Protein AF-A0A963Q7L9-F1 (afdb_monomer_lite)

Secondary structure (DSSP, 8-state):
-EEEETTEEEE--HHHHHHHHHHHHHHHHHHHHHHHTTSSSPPPP-----SGGGHHHHHHHHHHHT--HHHHH-S--

pLDDT: mean 92.46, std 5.3, range [62.59, 97.62]

Foldseek 3Di:
DWDQDPVGIDDDDPVVVVVVVVVVVLVVLVVQCVVCVVDPHHRDDRDDDDDPVCCVVCVVVCVVVVHDPCRVPNDDD

Structure (mmCIF, N/CA/C/O backbone):
data_AF-A0A963Q7L9-F1
#
_entry.id   AF-A0A963Q7L9-F1
#
loop_
_atom_site.group_PDB
_atom_site.id
_atom_site.type_symbol
_atom_site.label_atom_id
_atom_site.label_alt_id
_atom_site.label_comp_id
_atom_site.label_asym_id
_atom_site.label_entity_id
_atom_site.label_seq_id
_atom_site.pdbx_PDB_ins_code
_atom_site.Cartn_x
_atom_site.Cartn_y
_atom_site.Cartn_z
_atom_site.occupancy
_atom_site.B_iso_or_equiv
_atom_site.auth_seq_id
_atom_site.auth_comp_id
_atom_site.auth_asym_id
_atom_site.auth_atom_id
_atom_site.pdbx_PDB_model_num
ATOM 1 N N . VAL A 1 1 ? 7.388 -0.987 -19.689 1.00 87.81 1 VAL A N 1
ATOM 2 C CA . VAL A 1 1 ? 5.936 -0.813 -19.922 1.00 87.81 1 VAL A CA 1
ATOM 3 C C . VAL A 1 1 ? 5.772 0.444 -20.732 1.00 87.81 1 VAL A C 1
ATOM 5 O O . VAL A 1 1 ? 6.318 1.467 -20.338 1.00 87.81 1 VAL A O 1
ATOM 8 N N . THR A 1 2 ? 5.083 0.356 -21.861 1.00 91.88 2 THR A N 1
ATOM 9 C CA . THR A 1 2 ? 4.826 1.518 -22.711 1.00 91.88 2 THR A CA 1
ATOM 10 C C . THR A 1 2 ? 3.399 1.988 -22.473 1.00 91.88 2 THR A C 1
ATOM 12 O O . THR A 1 2 ? 2.467 1.191 -22.542 1.00 91.88 2 THR A O 1
ATOM 15 N N . ILE A 1 3 ? 3.241 3.268 -22.153 1.00 88.12 3 ILE A N 1
ATOM 16 C CA . ILE A 1 3 ? 1.956 3.918 -21.902 1.00 88.12 3 ILE A CA 1
ATOM 17 C C . ILE A 1 3 ? 1.748 4.969 -22.983 1.00 88.12 3 ILE A C 1
ATOM 19 O O . ILE A 1 3 ? 2.616 5.808 -23.221 1.00 88.12 3 ILE A O 1
ATOM 23 N N . VAL A 1 4 ? 0.581 4.951 -23.618 1.00 91.00 4 VAL A N 1
ATOM 24 C CA . VAL A 1 4 ? 0.204 5.984 -24.583 1.00 91.00 4 VAL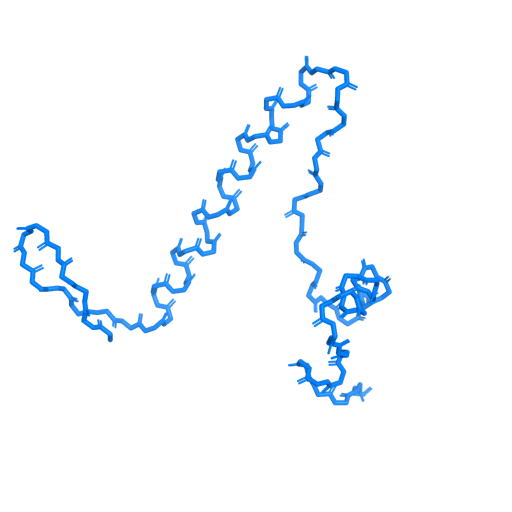 A CA 1
ATOM 25 C C . VAL A 1 4 ? -0.218 7.243 -23.823 1.00 91.00 4 VAL A C 1
ATOM 27 O O . VAL A 1 4 ? -1.143 7.211 -23.011 1.00 91.00 4 VAL A O 1
ATOM 30 N N . ARG A 1 5 ? 0.473 8.361 -24.064 1.00 87.75 5 ARG A N 1
ATOM 31 C CA . ARG A 1 5 ? 0.128 9.690 -23.539 1.00 87.75 5 ARG A CA 1
ATOM 32 C C . ARG A 1 5 ? -0.215 10.630 -24.692 1.00 87.75 5 ARG A C 1
ATOM 34 O O . ARG A 1 5 ? 0.120 10.367 -25.842 1.00 87.75 5 ARG A O 1
ATOM 41 N N . ARG A 1 6 ? -0.839 11.772 -24.378 1.00 90.12 6 ARG A N 1
ATOM 42 C CA . ARG A 1 6 ? -1.176 12.809 -25.375 1.00 90.12 6 ARG A CA 1
ATOM 43 C C . ARG A 1 6 ? 0.053 13.329 -26.134 1.00 90.12 6 ARG A C 1
ATOM 45 O O . ARG A 1 6 ? -0.0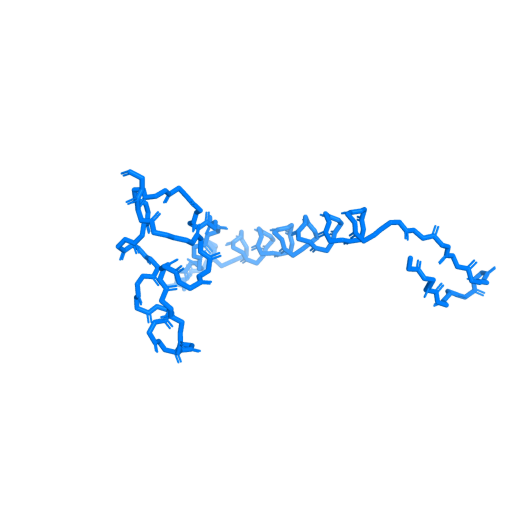61 13.642 -27.309 1.00 90.12 6 ARG A O 1
ATOM 52 N N . ALA A 1 7 ? 1.209 13.401 -25.473 1.00 91.69 7 ALA A N 1
ATOM 53 C CA . ALA A 1 7 ? 2.477 13.822 -26.077 1.00 91.69 7 ALA A CA 1
ATOM 54 C C . ALA A 1 7 ? 3.187 12.707 -26.878 1.00 91.69 7 ALA A C 1
ATOM 56 O O . ALA A 1 7 ? 4.249 12.947 -27.442 1.00 91.69 7 ALA A O 1
ATOM 57 N N . GLY A 1 8 ? 2.617 11.498 -26.921 1.00 91.75 8 GLY A N 1
ATOM 58 C CA . GLY A 1 8 ? 3.201 10.320 -27.557 1.00 91.75 8 GLY A CA 1
ATOM 59 C C . GLY A 1 8 ? 3.428 9.157 -26.580 1.00 91.75 8 GLY A C 1
ATOM 60 O O . GLY A 1 8 ? 3.116 9.261 -25.389 1.00 91.75 8 GLY A O 1
ATOM 61 N N . PRO A 1 9 ? 3.931 8.013 -27.072 1.00 92.19 9 PRO A N 1
ATOM 62 C CA . PRO A 1 9 ? 4.241 6.858 -26.237 1.00 92.19 9 PRO A CA 1
ATOM 63 C C . PRO A 1 9 ? 5.386 7.155 -25.262 1.00 92.19 9 PRO A C 1
ATOM 65 O O . PRO A 1 9 ? 6.444 7.634 -25.662 1.00 92.19 9 PRO A O 1
ATOM 68 N N . GLN A 1 10 ? 5.196 6.815 -23.989 1.00 92.81 10 GLN A N 1
ATOM 69 C CA . GLN A 1 10 ? 6.219 6.903 -22.949 1.00 92.81 10 GLN A CA 1
ATOM 70 C C . GLN A 1 10 ? 6.560 5.502 -22.448 1.00 92.81 10 GLN A C 1
ATOM 72 O O . GLN A 1 10 ? 5.665 4.713 -22.143 1.00 92.81 10 GLN A O 1
ATOM 77 N N . THR A 1 11 ? 7.851 5.198 -22.336 1.00 94.62 11 THR A N 1
ATOM 78 C CA . THR A 1 11 ? 8.328 3.918 -21.802 1.00 94.62 11 THR A CA 1
ATOM 79 C C . THR A 1 11 ? 8.898 4.114 -20.403 1.00 94.62 11 THR A C 1
ATOM 81 O O . THR A 1 11 ? 9.826 4.892 -20.216 1.00 94.62 11 THR A O 1
ATOM 84 N N . ASP A 1 12 ? 8.363 3.368 -19.437 1.00 94.50 12 ASP A N 1
ATOM 85 C CA . ASP A 1 12 ? 8.807 3.358 -18.040 1.00 94.50 12 ASP A CA 1
ATOM 86 C C . ASP A 1 12 ? 9.002 1.930 -17.517 1.00 94.50 12 ASP A C 1
ATOM 88 O O . ASP A 1 12 ? 8.513 0.941 -18.084 1.00 94.50 12 ASP A O 1
ATOM 92 N N . THR A 1 13 ? 9.701 1.805 -16.389 1.00 96.31 13 THR A N 1
ATOM 93 C CA . THR A 1 13 ? 9.792 0.534 -15.665 1.00 96.31 13 THR A CA 1
ATOM 94 C C . THR A 1 13 ? 8.512 0.280 -14.867 1.00 96.31 13 THR A C 1
ATOM 96 O O . THR A 1 13 ? 7.854 1.210 -14.400 1.00 96.31 13 THR A O 1
ATOM 99 N N . ARG A 1 14 ? 8.163 -0.998 -14.663 1.00 96.00 14 ARG A N 1
ATOM 100 C CA . ARG A 1 14 ? 7.034 -1.381 -13.788 1.00 96.00 14 ARG A CA 1
ATOM 101 C C . ARG A 1 14 ? 7.203 -0.793 -12.389 1.00 96.00 14 ARG A C 1
ATOM 103 O O . ARG A 1 14 ? 6.242 -0.292 -11.826 1.00 96.00 14 ARG A O 1
ATOM 110 N N . LEU A 1 15 ? 8.437 -0.799 -11.884 1.00 97.00 15 LEU A N 1
ATOM 111 C CA . LEU A 1 15 ? 8.784 -0.252 -10.579 1.00 97.00 15 LEU A CA 1
ATOM 112 C C . LEU A 1 15 ? 8.430 1.237 -10.461 1.00 97.00 15 LEU A C 1
ATOM 114 O O . LEU A 1 15 ? 7.761 1.619 -9.510 1.00 97.00 15 LEU A O 1
ATOM 118 N N . ARG A 1 16 ? 8.815 2.070 -11.440 1.00 95.69 16 ARG A N 1
ATOM 119 C CA . ARG A 1 16 ? 8.497 3.510 -11.424 1.00 95.69 16 ARG A CA 1
ATOM 120 C C . ARG A 1 16 ? 6.991 3.759 -11.439 1.00 95.69 16 ARG A C 1
ATOM 122 O O . ARG A 1 16 ? 6.507 4.611 -10.700 1.00 95.69 16 ARG A O 1
ATOM 129 N N . LEU A 1 17 ? 6.259 2.997 -12.252 1.00 94.81 17 LEU A N 1
ATOM 130 C CA . LEU A 1 17 ? 4.806 3.130 -12.368 1.00 94.81 17 LEU A CA 1
ATOM 131 C C . LEU A 1 17 ? 4.079 2.717 -11.091 1.00 94.81 17 LEU A C 1
ATOM 133 O O . LEU A 1 17 ? 3.223 3.460 -10.624 1.00 94.81 17 LEU A O 1
ATOM 137 N N . LEU A 1 18 ? 4.433 1.564 -10.521 1.00 96.06 18 LEU A N 1
ATOM 138 C CA . LEU A 1 18 ? 3.835 1.083 -9.278 1.00 96.06 18 LEU A CA 1
ATOM 139 C C . LEU A 1 18 ? 4.158 2.022 -8.113 1.00 96.06 18 LEU A C 1
ATOM 141 O O . LEU A 1 18 ? 3.256 2.390 -7.372 1.00 96.06 18 LEU A O 1
ATOM 145 N N . ASN A 1 19 ? 5.402 2.500 -8.011 1.00 96.38 19 ASN A N 1
ATOM 146 C CA . ASN A 1 19 ? 5.782 3.453 -6.971 1.00 96.38 19 ASN A CA 1
ATOM 147 C C . ASN A 1 19 ? 4.979 4.759 -7.064 1.00 96.38 19 ASN A C 1
ATOM 149 O O . ASN A 1 19 ? 4.473 5.247 -6.059 1.00 96.38 19 ASN A O 1
ATOM 153 N N . HIS A 1 20 ? 4.815 5.307 -8.274 1.00 95.00 20 HIS A N 1
ATOM 154 C CA . HIS A 1 20 ? 3.984 6.493 -8.475 1.00 95.00 20 HIS A CA 1
ATOM 155 C C . HIS A 1 20 ? 2.512 6.229 -8.133 1.00 95.00 20 HIS A C 1
ATOM 157 O O . HIS A 1 20 ? 1.893 7.050 -7.463 1.00 95.00 20 HIS A O 1
ATOM 163 N N . LEU A 1 21 ? 1.960 5.090 -8.564 1.00 95.38 21 LEU A N 1
ATOM 164 C CA . LEU A 1 21 ? 0.567 4.729 -8.311 1.00 95.38 21 LEU A CA 1
ATOM 165 C C . LEU A 1 21 ? 0.270 4.625 -6.810 1.00 95.38 21 LEU A C 1
ATOM 167 O O . LEU A 1 21 ? -0.672 5.262 -6.342 1.00 95.38 21 LEU A O 1
ATOM 171 N N . PHE A 1 22 ? 1.082 3.873 -6.062 1.00 94.31 22 PHE A N 1
ATOM 172 C CA . PHE A 1 22 ? 0.900 3.713 -4.618 1.00 94.31 22 PHE A CA 1
ATOM 173 C C . PHE A 1 22 ? 1.081 5.047 -3.885 1.00 94.31 22 PHE A C 1
ATOM 175 O O . PHE A 1 22 ? 0.212 5.449 -3.118 1.00 94.31 22 PHE A O 1
ATOM 182 N N . GLN A 1 23 ? 2.125 5.818 -4.213 1.00 95.62 23 GLN A N 1
ATOM 183 C CA . GLN A 1 23 ? 2.355 7.134 -3.603 1.00 95.62 23 GLN A CA 1
ATOM 184 C C . GLN A 1 23 ? 1.217 8.126 -3.888 1.00 95.62 23 GLN A C 1
ATOM 186 O O . GLN A 1 23 ? 0.865 8.941 -3.032 1.00 95.62 23 GLN A O 1
ATOM 191 N N . HIS A 1 24 ? 0.630 8.076 -5.084 1.00 96.12 24 HIS A N 1
ATOM 192 C CA . HIS A 1 24 ? -0.505 8.917 -5.446 1.00 96.12 24 HIS A CA 1
ATOM 193 C C . HIS A 1 24 ? -1.787 8.488 -4.713 1.00 96.12 24 HIS A C 1
ATOM 195 O O . HIS A 1 24 ? -2.537 9.347 -4.252 1.00 96.12 24 HIS A O 1
ATOM 201 N N . GLN A 1 25 ? -2.027 7.182 -4.546 1.00 94.81 25 GLN A N 1
ATOM 202 C CA . GLN A 1 25 ? -3.162 6.667 -3.771 1.00 94.81 25 GLN A CA 1
ATOM 203 C C . GLN A 1 25 ? -3.062 7.061 -2.289 1.00 94.81 25 GLN A C 1
ATOM 205 O O . GLN A 1 25 ? -4.023 7.626 -1.763 1.00 94.81 25 GLN A O 1
ATOM 210 N N . THR A 1 26 ? -1.906 6.880 -1.640 1.00 93.88 26 THR A N 1
ATOM 211 C CA . THR A 1 26 ? -1.692 7.330 -0.252 1.00 93.88 26 THR A CA 1
ATOM 212 C C . THR A 1 26 ? -1.892 8.842 -0.106 1.00 93.88 26 THR A C 1
ATOM 214 O O . THR A 1 26 ? -2.526 9.293 0.846 1.00 93.88 26 THR A O 1
ATOM 217 N N . HIS A 1 27 ? -1.419 9.640 -1.072 1.00 95.62 27 HIS A N 1
ATOM 218 C CA . HIS A 1 27 ? -1.587 11.095 -1.051 1.00 95.62 27 HIS A CA 1
ATOM 219 C C . HIS A 1 27 ? -3.066 11.517 -1.039 1.00 95.62 27 HIS A C 1
ATOM 221 O O . HIS A 1 27 ? -3.468 12.320 -0.196 1.00 95.62 27 HIS A O 1
ATOM 227 N N . HIS A 1 28 ? -3.891 10.955 -1.928 1.00 95.94 28 HIS A N 1
ATOM 228 C CA . HIS A 1 28 ? -5.325 11.274 -1.967 1.00 95.94 28 HIS A CA 1
ATOM 229 C C . HIS A 1 28 ? -6.084 10.729 -0.755 1.00 95.94 28 HIS A C 1
ATOM 231 O O . HIS A 1 28 ? -6.968 11.415 -0.244 1.00 95.94 28 HIS A O 1
ATOM 237 N N . ARG A 1 29 ? -5.711 9.554 -0.226 1.00 96.00 29 ARG A N 1
ATOM 238 C CA . ARG A 1 29 ? -6.257 9.056 1.050 1.00 96.00 29 ARG A CA 1
ATOM 239 C C . ARG A 1 29 ? -5.978 10.024 2.195 1.00 96.00 29 ARG A C 1
ATOM 241 O O . ARG A 1 29 ? -6.891 10.318 2.959 1.00 96.00 29 ARG A O 1
ATOM 248 N N . GLY A 1 30 ? -4.766 10.575 2.270 1.00 95.12 30 GLY A N 1
ATOM 249 C CA . GLY A 1 30 ? -4.406 11.590 3.263 1.00 95.12 30 GLY A CA 1
ATOM 250 C C . GLY A 1 30 ? -5.280 12.845 3.173 1.00 95.12 30 GLY A C 1
ATOM 251 O O . GLY A 1 30 ? -5.733 13.352 4.198 1.00 95.12 30 GLY A O 1
ATOM 252 N N . GLN A 1 31 ? -5.590 13.309 1.957 1.00 96.12 31 GLN A N 1
ATOM 253 C CA . GLN A 1 31 ? -6.509 14.437 1.764 1.00 96.12 31 GLN A CA 1
ATOM 254 C C . GLN A 1 31 ? -7.920 14.119 2.280 1.00 96.12 31 GLN A C 1
ATOM 256 O O . GLN A 1 31 ? -8.501 14.918 3.012 1.00 96.12 31 GLN A O 1
ATOM 261 N N . VAL A 1 32 ? -8.466 12.946 1.940 1.00 95.81 32 VAL A N 1
ATOM 262 C CA . VAL A 1 32 ? -9.802 12.522 2.400 1.00 95.81 32 VAL A CA 1
ATOM 263 C C . VAL A 1 32 ? -9.846 12.332 3.912 1.00 95.81 32 VAL A C 1
ATOM 265 O O . VAL A 1 32 ? -10.791 12.790 4.551 1.00 95.81 32 VAL A O 1
ATOM 268 N N . HIS A 1 33 ? -8.814 11.722 4.492 1.00 96.81 33 HIS A N 1
ATOM 269 C CA . HIS A 1 33 ? -8.675 11.576 5.936 1.00 96.81 33 HIS A CA 1
ATOM 270 C C . HIS A 1 33 ? -8.729 12.947 6.625 1.00 96.81 33 HIS A C 1
ATOM 272 O O . HIS A 1 33 ? -9.539 13.138 7.525 1.00 96.81 33 HIS A O 1
ATOM 278 N N . ALA A 1 34 ? -7.951 13.929 6.152 1.00 95.75 34 ALA A N 1
ATOM 279 C CA . ALA A 1 34 ? -7.959 15.283 6.708 1.00 95.75 34 ALA A CA 1
ATOM 280 C C . ALA A 1 34 ? -9.336 15.965 6.610 1.00 95.75 34 ALA A C 1
ATOM 282 O O . ALA A 1 34 ? -9.754 16.636 7.552 1.00 95.75 34 ALA A O 1
ATOM 283 N N . MET A 1 35 ? -10.056 15.773 5.498 1.00 96.75 35 MET A N 1
ATOM 284 C CA . MET A 1 35 ? -11.422 16.286 5.346 1.00 96.75 35 MET A CA 1
ATOM 285 C C . MET A 1 35 ? -12.391 15.641 6.349 1.00 96.75 35 MET A C 1
ATOM 287 O O . MET A 1 35 ? -13.177 16.349 6.975 1.00 96.75 35 MET A O 1
ATOM 291 N N . LEU A 1 36 ? -12.324 14.318 6.535 1.00 97.62 36 LEU A N 1
ATOM 292 C CA . LEU A 1 36 ? -13.203 13.584 7.452 1.00 97.62 36 LEU A CA 1
ATOM 293 C C . LEU A 1 36 ? -12.918 13.891 8.925 1.00 97.62 36 LEU A C 1
ATOM 295 O O . LEU A 1 36 ? -13.868 13.999 9.698 1.00 97.62 36 LEU A O 1
ATOM 299 N N . SER A 1 37 ? -11.659 14.135 9.302 1.00 95.75 37 SER A N 1
ATOM 300 C CA . SER A 1 37 ? -11.278 14.537 10.666 1.00 95.75 37 SER A CA 1
ATOM 301 C C . SER A 1 37 ? -11.944 15.834 11.144 1.00 95.75 37 SER A C 1
ATOM 303 O O . SER A 1 37 ? -12.000 16.083 12.344 1.00 95.75 37 SER A O 1
ATOM 305 N N . GLY A 1 38 ?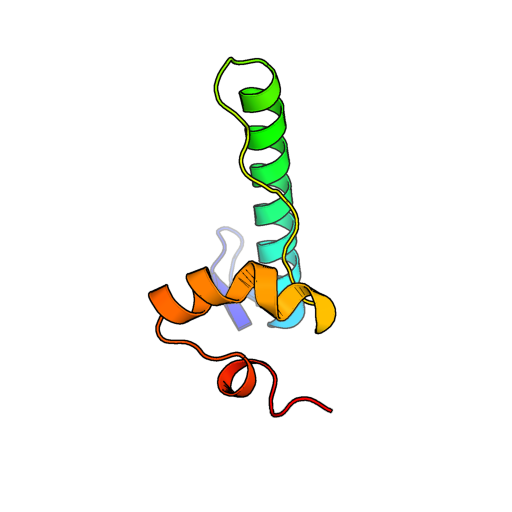 -12.454 16.665 10.228 1.00 95.62 38 GLY A N 1
ATOM 306 C CA . GLY A 1 38 ? -13.250 17.854 10.553 1.00 95.62 38 GLY A CA 1
ATOM 307 C C . GLY A 1 38 ? -14.747 17.584 10.762 1.00 95.62 38 GLY A C 1
ATOM 308 O O . GLY A 1 38 ? -15.514 18.527 10.944 1.00 95.62 38 GLY A O 1
ATOM 309 N N . THR A 1 39 ? -15.185 16.326 10.698 1.00 97.38 39 THR A N 1
ATOM 310 C CA . THR A 1 39 ? -16.593 15.912 10.770 1.00 97.38 39 THR A CA 1
ATOM 311 C C . THR A 1 39 ? -16.823 14.931 11.923 1.00 97.38 39 THR A C 1
ATOM 313 O O . THR A 1 39 ? -15.890 14.525 12.609 1.00 97.38 39 THR A O 1
ATOM 316 N N . SER A 1 40 ? -18.072 14.512 12.142 1.00 97.06 40 SER A N 1
ATOM 317 C CA . SER A 1 40 ? -18.397 13.440 13.094 1.00 97.06 40 SER A CA 1
ATOM 318 C C . SER A 1 40 ? -18.125 12.029 12.556 1.00 97.06 40 SER A C 1
ATOM 320 O O . SER A 1 40 ? -18.325 11.057 13.280 1.00 97.06 40 SER A O 1
ATOM 322 N N . VAL A 1 41 ? -17.739 11.891 11.284 1.00 96.50 41 VAL A N 1
ATOM 323 C CA . VAL A 1 41 ? -17.410 10.600 10.674 1.00 96.50 41 VAL A CA 1
ATOM 324 C C . VAL A 1 41 ? -15.937 10.317 10.927 1.00 96.50 41 VAL A C 1
ATOM 326 O O . VAL A 1 41 ? -15.078 11.091 10.510 1.00 96.50 41 VAL A O 1
ATOM 329 N N . ALA A 1 42 ? -15.645 9.201 11.596 1.00 94.56 42 ALA A N 1
ATOM 330 C CA . ALA A 1 42 ? -14.268 8.789 11.825 1.00 94.56 42 ALA A CA 1
ATOM 331 C C . ALA A 1 42 ? -13.555 8.576 10.476 1.00 94.56 42 ALA A C 1
ATOM 333 O O . ALA A 1 42 ? -14.085 7.868 9.612 1.00 94.56 42 ALA A O 1
ATOM 334 N N . PRO A 1 43 ? -12.376 9.181 10.267 1.00 95.06 43 PRO A N 1
ATOM 335 C CA . PRO A 1 43 ? -11.635 8.978 9.039 1.00 95.06 43 PRO A CA 1
ATOM 336 C C . PRO A 1 43 ? -11.117 7.530 8.972 1.00 95.06 43 PRO A C 1
ATOM 338 O O . PRO A 1 43 ? -10.758 6.954 10.003 1.00 95.06 43 PRO A O 1
ATOM 341 N N . PRO A 1 44 ? -11.048 6.926 7.775 1.00 89.12 44 PRO A N 1
ATOM 342 C CA . PRO A 1 44 ? -10.475 5.599 7.619 1.00 89.12 44 PRO A CA 1
ATOM 343 C C . PRO A 1 44 ? -8.978 5.621 7.944 1.00 89.12 44 PRO A C 1
ATOM 345 O O . PRO A 1 44 ? -8.295 6.639 7.780 1.00 89.12 44 PRO A O 1
ATOM 348 N N . GLN A 1 45 ? -8.471 4.474 8.385 1.00 87.25 45 GLN A N 1
ATOM 349 C CA . GLN A 1 45 ? -7.056 4.254 8.666 1.00 87.25 45 GLN A CA 1
ATOM 350 C C . GLN A 1 45 ? -6.204 4.515 7.398 1.00 87.25 45 GLN A C 1
ATOM 352 O O . GLN A 1 45 ? -6.703 4.376 6.274 1.00 87.25 45 GLN A O 1
ATOM 357 N N . LEU A 1 46 ? -4.953 4.979 7.575 1.00 87.25 46 LEU A N 1
ATOM 358 C CA . LEU A 1 46 ? -4.027 5.333 6.482 1.00 87.25 46 LEU A CA 1
ATOM 359 C C . LEU A 1 46 ? -2.904 4.318 6.241 1.00 87.25 46 LEU A C 1
ATOM 361 O O . LEU A 1 46 ? -2.450 4.208 5.098 1.00 87.25 46 LEU A O 1
ATOM 365 N N . ASP A 1 47 ? -2.445 3.625 7.280 1.00 85.19 47 ASP A N 1
ATOM 366 C CA . ASP A 1 47 ? -1.282 2.748 7.177 1.00 85.19 47 ASP A CA 1
ATOM 367 C C . ASP A 1 47 ? -1.600 1.495 6.360 1.00 85.19 47 ASP A C 1
ATOM 369 O O . ASP A 1 47 ? -2.705 0.968 6.363 1.00 85.19 47 ASP A O 1
ATOM 373 N N . GLU A 1 48 ? -0.610 0.987 5.653 1.00 86.12 48 GLU A N 1
ATOM 374 C CA . GLU A 1 48 ? -0.719 -0.326 5.033 1.00 86.12 48 GLU A CA 1
ATOM 375 C C . GLU A 1 48 ? 0.073 -1.294 5.916 1.00 86.12 48 GLU A C 1
ATOM 377 O O . GLU A 1 48 ? 1.238 -1.045 6.247 1.00 86.12 48 GLU A O 1
ATOM 382 N N . PHE A 1 49 ? -0.566 -2.377 6.348 1.00 87.50 49 PHE A N 1
ATOM 383 C CA . PHE A 1 49 ? 0.035 -3.350 7.251 1.00 87.50 49 PHE A CA 1
ATOM 384 C C . PHE A 1 49 ? 0.901 -4.323 6.458 1.00 87.50 49 PHE A C 1
ATOM 386 O O . PHE A 1 49 ? 0.388 -5.226 5.806 1.00 87.50 49 PHE A O 1
ATOM 393 N N . PHE A 1 50 ? 2.222 -4.140 6.508 1.00 87.62 50 PHE A N 1
ATOM 394 C CA . PHE A 1 50 ? 3.172 -4.994 5.787 1.00 87.62 50 PHE A CA 1
ATOM 395 C C . PHE A 1 50 ? 4.063 -5.828 6.707 1.00 87.62 50 PHE A C 1
ATOM 397 O O . PHE A 1 50 ? 4.448 -6.936 6.326 1.00 87.62 50 PHE A O 1
ATOM 404 N N . CYS A 1 51 ? 4.361 -5.377 7.929 1.00 90.94 51 CYS A N 1
ATOM 405 C CA . CYS A 1 51 ? 5.259 -6.108 8.823 1.00 90.94 51 CYS A CA 1
ATOM 406 C C . CYS A 1 51 ? 4.619 -7.420 9.285 1.00 90.94 51 CYS A C 1
ATOM 408 O O . CYS A 1 51 ? 3.420 -7.467 9.527 1.00 90.94 51 CYS A O 1
ATOM 410 N N . ALA A 1 52 ? 5.408 -8.479 9.481 1.00 90.62 52 ALA A N 1
ATOM 411 C CA . ALA A 1 52 ? 4.882 -9.778 9.923 1.00 90.62 52 ALA A CA 1
ATOM 412 C C . ALA A 1 52 ? 4.058 -9.688 11.227 1.00 90.62 52 ALA A C 1
ATOM 414 O O . ALA A 1 52 ? 3.068 -10.394 11.387 1.00 90.62 52 ALA A O 1
ATOM 415 N N . MET A 1 53 ? 4.424 -8.769 12.127 1.00 90.81 53 MET A N 1
ATOM 416 C CA . MET A 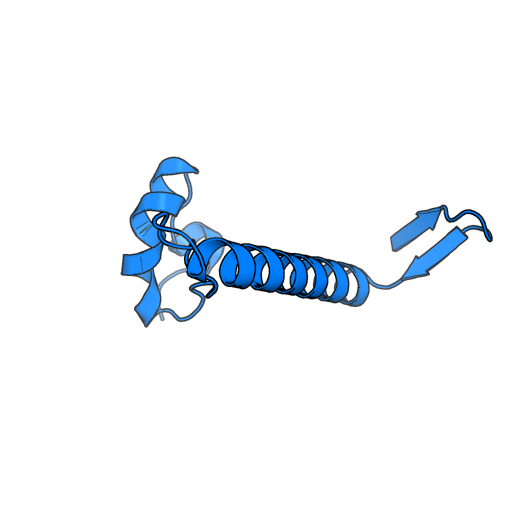1 53 ? 3.688 -8.493 13.369 1.00 90.81 53 MET A CA 1
ATOM 417 C C . MET A 1 53 ? 2.278 -7.931 13.133 1.00 90.81 53 MET A C 1
ATOM 419 O O . MET A 1 53 ? 1.418 -8.079 13.995 1.00 90.81 53 MET A O 1
ATOM 423 N N . ASP A 1 54 ? 2.034 -7.322 11.971 1.00 92.38 54 ASP A N 1
ATOM 424 C CA . ASP A 1 54 ? 0.742 -6.750 11.595 1.00 92.38 54 ASP A CA 1
ATOM 425 C C . ASP A 1 54 ? -0.179 -7.784 10.922 1.00 92.38 54 ASP A C 1
ATOM 427 O O . ASP A 1 54 ? -1.283 -7.439 10.509 1.00 92.38 54 ASP A O 1
ATOM 431 N N . ALA A 1 55 ? 0.251 -9.043 10.767 1.00 92.31 55 ALA A N 1
ATOM 432 C CA . ALA A 1 55 ? -0.574 -10.099 10.170 1.00 92.31 55 ALA A CA 1
ATOM 433 C C . ALA A 1 55 ? -1.969 -10.229 10.828 1.00 92.31 55 ALA A C 1
ATOM 435 O O . ALA A 1 55 ? -2.954 -10.301 10.092 1.00 92.31 55 ALA A O 1
ATOM 436 N N . PRO A 1 56 ? -2.118 -10.151 12.170 1.00 92.94 56 PRO A N 1
ATOM 437 C CA . PRO A 1 56 ? -3.441 -10.181 12.797 1.00 92.94 56 PRO A CA 1
ATOM 438 C C . PRO A 1 56 ? -4.333 -8.991 12.411 1.00 92.94 56 PRO A C 1
ATOM 440 O O . PRO A 1 56 ? -5.552 -9.105 12.453 1.00 92.94 56 PRO A O 1
ATOM 443 N N . LEU A 1 57 ? -3.748 -7.847 12.029 1.00 91.56 57 LEU A N 1
ATOM 444 C CA . LEU A 1 57 ? -4.498 -6.640 11.661 1.00 91.56 57 LEU A CA 1
ATOM 445 C C . LEU A 1 57 ? -5.109 -6.728 10.256 1.00 91.56 57 LEU A C 1
ATOM 447 O O . LEU A 1 5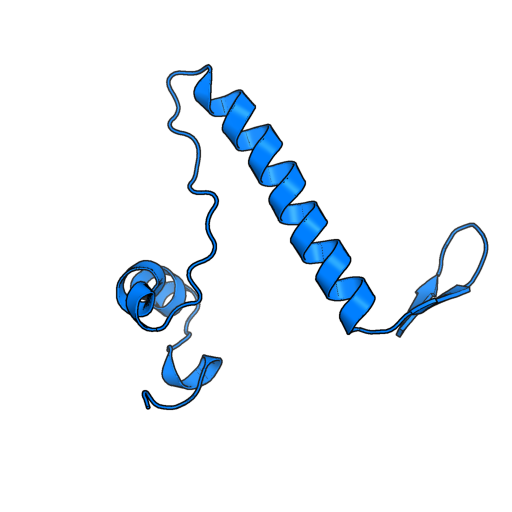7 ? -6.083 -6.034 9.986 1.00 91.56 57 LEU A O 1
ATOM 451 N N . ARG A 1 58 ? -4.559 -7.576 9.377 1.00 91.94 58 ARG A N 1
ATOM 452 C CA . ARG A 1 58 ? -5.030 -7.761 7.990 1.00 91.94 58 ARG A CA 1
ATOM 453 C C . ARG A 1 58 ? -5.704 -9.113 7.730 1.00 91.94 58 ARG A C 1
ATOM 455 O O . ARG A 1 58 ? -6.171 -9.356 6.621 1.00 91.94 58 ARG A O 1
ATOM 462 N N . GLU A 1 59 ? -5.758 -9.995 8.732 1.00 93.25 59 GLU A N 1
ATOM 463 C CA . GLU A 1 59 ? -6.292 -11.362 8.608 1.00 93.25 59 GLU A CA 1
ATOM 464 C C . GLU A 1 59 ? -7.726 -11.376 8.068 1.00 93.25 59 GLU A C 1
ATOM 466 O O . GLU A 1 59 ? -8.033 -12.133 7.146 1.00 93.25 59 GLU A O 1
ATOM 471 N N . GLN A 1 60 ? -8.592 -10.513 8.607 1.00 93.19 60 GLN A N 1
ATOM 472 C CA . GLN A 1 60 ? -9.988 -10.445 8.185 1.00 93.19 60 GLN A CA 1
ATOM 473 C C . GLN A 1 60 ? -10.118 -10.022 6.715 1.00 93.19 60 GLN A C 1
ATOM 475 O O . GLN A 1 60 ? -10.819 -10.683 5.951 1.00 93.19 60 GLN A O 1
ATOM 480 N N . GLU A 1 61 ? -9.417 -8.964 6.301 1.00 91.56 61 GLU A N 1
ATOM 481 C CA . GLU A 1 61 ? -9.445 -8.483 4.914 1.00 91.56 61 GLU A CA 1
ATOM 482 C C . GLU A 1 61 ? -8.927 -9.552 3.946 1.00 91.56 61 GLU A C 1
ATOM 484 O O . GLU A 1 61 ? -9.493 -9.773 2.876 1.00 91.56 61 GLU A O 1
ATOM 489 N N . PHE A 1 62 ? -7.874 -10.272 4.338 1.00 94.25 62 PHE A N 1
ATOM 490 C CA . PHE A 1 62 ? -7.339 -11.375 3.549 1.00 94.25 62 PHE A CA 1
ATOM 491 C C . PHE A 1 62 ? -8.363 -12.500 3.406 1.00 94.25 62 PHE A C 1
ATOM 493 O O . PHE A 1 62 ? -8.583 -12.969 2.290 1.00 94.25 62 PHE A O 1
ATOM 500 N N . ALA A 1 63 ? -9.038 -12.890 4.490 1.00 95.00 63 ALA A N 1
ATOM 501 C CA . ALA A 1 63 ? -10.085 -13.906 4.445 1.00 95.00 63 ALA A CA 1
ATOM 502 C C . ALA A 1 63 ? -11.250 -13.499 3.524 1.00 95.00 63 ALA A C 1
ATOM 504 O O . ALA A 1 63 ? -11.710 -14.317 2.725 1.00 95.00 63 ALA A O 1
ATOM 505 N N . GLU A 1 64 ? -11.685 -12.237 3.577 1.00 96.38 64 GLU A N 1
ATOM 506 C CA . GLU A 1 64 ? -12.739 -11.690 2.708 1.00 96.38 64 GLU A CA 1
ATOM 507 C C . GLU A 1 64 ? -12.342 -11.700 1.222 1.00 96.38 64 GLU A C 1
ATOM 509 O O . GLU A 1 64 ? -13.180 -11.942 0.351 1.00 96.38 64 GLU A O 1
ATOM 514 N N . LEU A 1 65 ? -11.056 -11.498 0.926 1.00 94.88 65 LEU A N 1
ATOM 515 C CA . LEU A 1 65 ? -10.501 -11.546 -0.430 1.00 94.88 65 LEU A CA 1
ATOM 516 C C . LEU A 1 65 ? -10.116 -12.964 -0.892 1.00 94.88 65 LEU A C 1
ATOM 518 O O . LEU A 1 65 ? -9.711 -13.145 -2.042 1.00 94.88 65 LEU A O 1
ATOM 522 N N . GLY A 1 66 ? -10.243 -13.976 -0.028 1.00 96.50 66 GLY A N 1
ATOM 523 C CA . GLY A 1 66 ? -9.825 -15.351 -0.317 1.00 96.50 66 GLY A CA 1
ATOM 524 C C . GLY A 1 66 ? -8.304 -15.538 -0.352 1.00 96.50 66 GLY A C 1
ATOM 525 O O . GLY A 1 66 ? -7.803 -16.439 -1.028 1.00 96.50 66 GLY A O 1
ATOM 526 N N . PHE A 1 67 ? -7.562 -14.686 0.351 1.00 95.62 67 PHE A N 1
ATOM 527 C CA . PHE A 1 67 ? -6.112 -14.740 0.496 1.00 95.62 67 PHE A CA 1
ATOM 528 C C . PHE A 1 67 ? -5.695 -15.343 1.839 1.00 95.62 67 PHE A C 1
ATOM 530 O O . PHE A 1 67 ? -6.449 -15.375 2.808 1.00 95.62 67 PHE A O 1
ATOM 537 N N . SER A 1 68 ? -4.452 -15.818 1.898 1.00 92.69 68 SER A N 1
ATOM 538 C CA . SER A 1 68 ? -3.783 -16.217 3.137 1.00 92.69 68 SER A CA 1
ATOM 539 C C . SER A 1 68 ? -2.396 -15.592 3.191 1.00 92.69 68 SER A C 1
ATOM 541 O O . SER A 1 68 ? -1.777 -15.374 2.146 1.00 92.69 68 SER A O 1
ATOM 543 N N . GLU A 1 69 ? -1.875 -15.334 4.394 1.00 92.69 69 GLU A N 1
ATOM 544 C CA . GLU A 1 69 ? -0.554 -14.7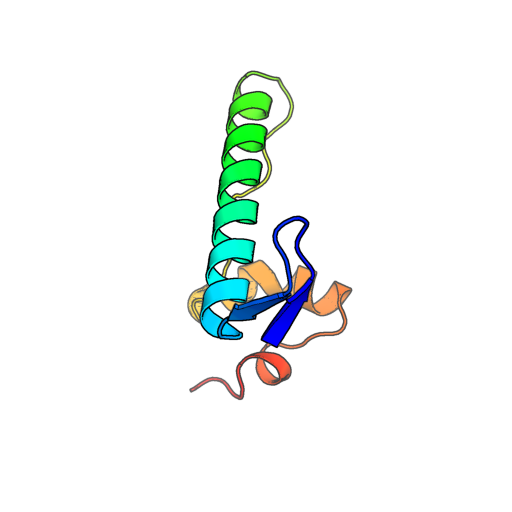02 4.511 1.00 92.69 69 GLU A CA 1
ATOM 545 C C . GLU A 1 69 ? 0.554 -15.519 3.855 1.00 92.69 69 GLU A C 1
ATOM 547 O O . GLU A 1 69 ? 1.398 -14.967 3.149 1.00 92.69 69 GLU A O 1
ATOM 552 N N . ALA A 1 70 ? 0.498 -16.844 3.996 1.00 92.25 70 ALA A N 1
ATOM 553 C CA . ALA A 1 70 ? 1.467 -17.735 3.373 1.00 92.25 70 ALA A CA 1
ATOM 554 C C . ALA A 1 70 ? 1.440 -17.673 1.836 1.00 92.25 70 ALA A C 1
ATOM 556 O O . ALA A 1 70 ? 2.479 -17.835 1.199 1.00 92.25 70 ALA A O 1
ATOM 557 N N . ALA A 1 71 ? 0.272 -17.433 1.229 1.00 93.06 71 ALA A N 1
ATOM 558 C CA . ALA A 1 71 ? 0.145 -17.331 -0.222 1.00 93.06 71 ALA A CA 1
ATOM 559 C C . ALA A 1 71 ? 0.712 -16.014 -0.775 1.00 93.06 71 ALA A C 1
ATOM 561 O O . ALA A 1 71 ? 1.204 -15.995 -1.902 1.00 93.06 71 ALA A O 1
ATOM 562 N N . ILE A 1 72 ? 0.645 -14.928 0.002 1.00 93.31 72 ILE A N 1
ATOM 563 C CA . ILE A 1 72 ? 1.114 -13.605 -0.426 1.00 93.31 72 ILE A CA 1
ATOM 564 C C . ILE A 1 72 ? 2.599 -13.399 -0.104 1.00 93.31 72 ILE A C 1
ATOM 566 O O . ILE A 1 72 ? 3.345 -12.933 -0.966 1.00 93.31 72 ILE A O 1
ATOM 570 N N . TRP A 1 73 ? 3.045 -13.771 1.100 1.00 91.56 73 TRP A N 1
ATOM 571 C CA . TRP A 1 73 ? 4.400 -13.473 1.588 1.00 91.56 73 TRP A CA 1
ATOM 572 C C . TRP A 1 73 ? 5.310 -14.697 1.723 1.00 91.56 73 TRP A C 1
ATOM 574 O O . TRP A 1 73 ? 6.514 -14.536 1.916 1.00 91.56 73 TRP A O 1
ATOM 584 N N . GLY A 1 74 ? 4.772 -15.912 1.585 1.00 88.25 74 GLY A N 1
ATOM 585 C CA . GLY A 1 74 ? 5.488 -17.156 1.870 1.00 88.25 74 GLY A CA 1
ATOM 586 C C . GLY A 1 74 ? 5.337 -17.613 3.330 1.00 88.25 74 GLY A C 1
ATOM 587 O O . GLY A 1 74 ? 4.673 -16.950 4.127 1.00 88.25 74 GLY A O 1
ATOM 588 N N . PRO A 1 75 ? 5.900 -18.779 3.697 1.00 80.62 75 PRO A N 1
ATOM 589 C CA . PRO A 1 75 ? 5.790 -19.307 5.055 1.00 80.62 75 PRO A CA 1
ATOM 590 C C . PRO A 1 75 ? 6.413 -18.343 6.083 1.00 80.62 75 PRO A C 1
ATOM 592 O O . PRO A 1 75 ? 7.399 -17.678 5.756 1.00 80.62 75 PRO A O 1
ATOM 595 N N . PRO A 1 76 ? 5.874 -18.269 7.317 1.00 73.06 76 PRO A N 1
ATOM 596 C CA . PRO A 1 76 ? 6.504 -17.503 8.388 1.00 73.06 76 PRO A CA 1
ATOM 597 C C . PRO A 1 76 ? 7.938 -18.006 8.610 1.00 73.06 76 PRO A C 1
ATOM 599 O O . PRO A 1 76 ? 8.178 -19.217 8.594 1.00 73.06 76 PRO A O 1
ATOM 602 N N . GLY A 1 77 ? 8.874 -17.060 8.733 1.00 62.59 77 GLY A N 1
ATOM 603 C CA . GLY A 1 77 ? 10.299 -17.330 8.960 1.00 62.59 77 GLY A CA 1
ATOM 604 C C . GLY A 1 77 ? 10.618 -17.807 10.367 1.00 62.59 77 GLY A C 1
ATOM 605 O O . GLY A 1 77 ? 9.793 -17.572 11.279 1.00 62.59 77 GLY A O 1
#

Sequence (77 aa):
VTIVRRAGPQTDTRLRLLNHLFQHQTHHRGQVHAMLSGTSVAPPQLDEFFCAMDAPLREQEFAELGFSEAAIWGPPG

Radius of gyration: 17.36 Å; chains: 1; bounding box: 29×37×41 Å